Protein AF-A0A2S2PDR6-F1 (afdb_monomer_lite)

pLDDT: mean 73.12, std 23.68, range [28.39, 97.19]

Secondary structure (DSSP, 8-state):
-HHHHHHHHHHHHTTT---EEEEEEEEEETTEEEEEEEEEEE-TTT-PEEEEEEEEEEE-S---HHHHHHHHHHHHHHTT-TTTEEEEEES-GGGTHHHHHHHS-SS--------------S-----B---------------

Structure (mmCIF, N/CA/C/O backbone):
data_AF-A0A2S2PDR6-F1
#
_entry.id   AF-A0A2S2PDR6-F1
#
loop_
_atom_site.group_PDB
_atom_site.id
_atom_site.type_symbol
_atom_site.label_atom_id
_atom_site.label_alt_id
_atom_site.label_comp_id
_atom_site.label_asym_id
_atom_site.label_entity_id
_atom_site.label_seq_id
_atom_site.pdbx_PDB_ins_code
_atom_site.Cartn_x
_atom_site.Cartn_y
_atom_site.Cartn_z
_atom_site.occupancy
_atom_site.B_iso_or_equiv
_atom_site.auth_seq_id
_atom_site.auth_comp_id
_atom_site.auth_asym_id
_atom_site.auth_atom_id
_atom_site.pdbx_PDB_model_num
ATOM 1 N N . ASN A 1 1 ? 1.891 -19.531 2.885 1.00 77.94 1 ASN A N 1
ATOM 2 C CA . ASN A 1 1 ? 2.971 -18.642 2.400 1.00 77.94 1 ASN A CA 1
ATOM 3 C C . ASN A 1 1 ? 2.986 -17.403 3.293 1.00 77.94 1 ASN A C 1
ATOM 5 O O . ASN A 1 1 ? 1.913 -16.861 3.532 1.00 77.94 1 ASN A O 1
ATOM 9 N N . LEU A 1 2 ? 4.154 -17.010 3.813 1.00 87.88 2 LEU A N 1
ATOM 10 C CA . LEU A 1 2 ? 4.347 -15.839 4.682 1.00 87.88 2 LEU A CA 1
ATOM 11 C C . LEU A 1 2 ? 3.844 -14.534 4.042 1.00 87.88 2 LEU A C 1
ATOM 13 O O . LEU A 1 2 ? 3.235 -13.722 4.726 1.00 87.88 2 LEU A O 1
ATOM 17 N N . TYR A 1 3 ? 4.010 -14.381 2.727 1.00 85.44 3 TYR A N 1
ATOM 18 C CA . TYR A 1 3 ? 3.550 -13.208 1.979 1.00 85.44 3 TYR A CA 1
ATOM 19 C C . TYR A 1 3 ? 2.038 -12.966 2.121 1.00 85.44 3 TYR A C 1
ATOM 21 O O . TYR A 1 3 ? 1.608 -11.914 2.581 1.00 85.44 3 TYR A O 1
ATOM 29 N N . ASN A 1 4 ? 1.225 -13.990 1.839 1.00 91.62 4 ASN A N 1
ATOM 30 C CA . ASN A 1 4 ? -0.234 -13.896 1.969 1.00 91.62 4 ASN A CA 1
ATOM 31 C C . ASN A 1 4 ? -0.672 -13.637 3.416 1.00 91.62 4 ASN A C 1
ATOM 33 O O . ASN A 1 4 ? -1.706 -13.017 3.645 1.00 91.62 4 ASN A O 1
ATOM 37 N N . LYS A 1 5 ? 0.105 -14.114 4.399 1.00 94.06 5 LYS A N 1
ATOM 38 C CA . LYS A 1 5 ? -0.159 -13.832 5.811 1.00 94.06 5 LYS A CA 1
ATOM 39 C C . LYS A 1 5 ? 0.005 -12.336 6.100 1.00 94.06 5 LYS A C 1
ATOM 41 O O . LYS A 1 5 ? -0.904 -11.751 6.672 1.00 94.06 5 LYS A O 1
ATOM 46 N N . MET A 1 6 ? 1.099 -11.724 5.640 1.00 93.12 6 MET A N 1
ATOM 47 C CA . MET A 1 6 ? 1.342 -10.285 5.808 1.00 93.12 6 MET A CA 1
ATOM 48 C C . MET A 1 6 ? 0.273 -9.428 5.120 1.00 93.12 6 MET A C 1
ATOM 50 O O . MET A 1 6 ? -0.191 -8.453 5.704 1.00 93.12 6 MET A O 1
ATOM 54 N N . ILE A 1 7 ? -0.158 -9.812 3.912 1.00 94.00 7 ILE A N 1
ATOM 55 C CA . ILE A 1 7 ? -1.264 -9.129 3.221 1.00 94.00 7 ILE A CA 1
ATOM 56 C C . ILE A 1 7 ? -2.530 -9.166 4.076 1.00 94.00 7 ILE A C 1
ATOM 58 O O . ILE A 1 7 ? -3.125 -8.126 4.340 1.00 94.00 7 ILE A O 1
ATOM 62 N N . ASN A 1 8 ? -2.924 -10.349 4.553 1.00 95.88 8 ASN A N 1
ATOM 63 C CA . ASN A 1 8 ? -4.140 -10.495 5.351 1.00 95.88 8 ASN A CA 1
ATOM 64 C C . ASN A 1 8 ? -4.068 -9.738 6.686 1.00 95.88 8 ASN A C 1
ATOM 66 O O . ASN A 1 8 ? -5.085 -9.216 7.134 1.00 95.88 8 ASN A O 1
ATOM 70 N N . GLU A 1 9 ? -2.890 -9.654 7.309 1.00 95.62 9 GLU A N 1
ATOM 71 C CA . GLU A 1 9 ? -2.679 -8.856 8.524 1.00 95.62 9 GLU A CA 1
ATOM 72 C C . GLU A 1 9 ? -2.908 -7.362 8.263 1.00 95.62 9 GLU A C 1
ATOM 74 O O . GLU A 1 9 ? -3.621 -6.717 9.028 1.00 95.62 9 GLU A O 1
ATOM 79 N N . ILE A 1 10 ? -2.371 -6.825 7.161 1.00 95.31 10 ILE A N 1
ATOM 80 C CA . ILE A 1 10 ? -2.588 -5.424 6.770 1.00 95.31 10 ILE A CA 1
ATOM 81 C C . ILE A 1 10 ? -4.065 -5.179 6.439 1.00 95.31 10 ILE A C 1
ATOM 83 O O . ILE A 1 10 ? -4.644 -4.213 6.925 1.00 95.31 10 ILE A O 1
ATOM 87 N N . ILE A 1 11 ? -4.702 -6.069 5.671 1.00 96.38 11 ILE A N 1
ATOM 88 C CA . ILE A 1 11 ? -6.137 -5.964 5.357 1.00 96.38 11 ILE A CA 1
ATOM 89 C C . ILE A 1 11 ? -6.969 -5.932 6.645 1.00 96.38 11 ILE A C 1
ATOM 91 O O . ILE A 1 11 ? -7.843 -5.082 6.787 1.00 96.38 11 ILE A O 1
ATOM 95 N N . SER A 1 12 ? -6.684 -6.830 7.592 1.00 96.06 12 SER A N 1
ATOM 96 C CA . SER A 1 12 ? -7.416 -6.907 8.859 1.00 96.06 12 SER A CA 1
ATOM 97 C C . SER A 1 12 ? -7.228 -5.663 9.725 1.00 96.06 12 SER A C 1
ATOM 99 O O . SER A 1 12 ? -8.166 -5.247 10.398 1.00 96.06 12 SER A O 1
ATOM 101 N N . GLU A 1 13 ? -6.034 -5.077 9.740 1.00 94.75 13 GLU A N 1
ATOM 102 C CA . GLU A 1 13 ? -5.760 -3.848 10.489 1.00 94.75 13 GLU A CA 1
ATOM 103 C C . GLU A 1 13 ? -6.498 -2.644 9.892 1.00 94.75 13 GLU A C 1
ATOM 105 O O . GLU A 1 13 ? -6.995 -1.785 10.619 1.00 94.75 13 GLU A O 1
ATOM 110 N N . LEU A 1 14 ? -6.622 -2.609 8.565 1.00 96.12 14 LEU A N 1
ATOM 111 C CA . LEU A 1 14 ? -7.295 -1.539 7.836 1.00 96.12 14 LEU A CA 1
ATOM 112 C C . LEU A 1 14 ? -8.816 -1.724 7.743 1.00 96.12 14 LEU A C 1
ATOM 114 O O . LEU A 1 14 ? -9.501 -0.850 7.210 1.00 96.12 14 LEU A O 1
ATOM 118 N N . ASP A 1 15 ? -9.372 -2.823 8.255 1.00 94.38 15 ASP A N 1
ATOM 119 C CA . ASP A 1 15 ? -10.790 -3.169 8.094 1.00 94.38 15 ASP A CA 1
ATOM 120 C C . ASP A 1 15 ? -11.715 -2.080 8.665 1.00 94.38 15 ASP A C 1
ATOM 122 O O . ASP A 1 15 ? -12.619 -1.592 7.984 1.00 94.38 15 ASP A O 1
ATOM 126 N N . THR A 1 16 ? -11.383 -1.579 9.859 1.00 91.69 16 THR A N 1
ATOM 127 C CA . THR A 1 16 ? -12.126 -0.502 10.543 1.00 91.69 16 THR A CA 1
ATOM 128 C C . THR A 1 16 ? -11.702 0.910 10.126 1.00 91.69 16 THR A C 1
ATOM 130 O O . THR A 1 16 ? -12.336 1.892 10.513 1.00 91.69 16 THR A O 1
ATOM 133 N N . ILE A 1 17 ? -10.648 1.034 9.317 1.00 96.06 17 ILE A N 1
ATOM 134 C CA . ILE A 1 17 ? -10.136 2.323 8.852 1.00 96.06 17 ILE A CA 1
ATOM 135 C C . ILE A 1 17 ? -10.959 2.789 7.652 1.00 96.06 17 ILE A C 1
ATOM 137 O O . ILE A 1 17 ? -11.037 2.107 6.629 1.00 96.06 17 ILE A O 1
ATOM 141 N N . LYS A 1 18 ? -11.600 3.954 7.777 1.00 93.06 18 LYS A N 1
ATOM 142 C CA . LYS A 1 18 ? -12.487 4.489 6.733 1.00 93.06 18 LYS A CA 1
ATOM 143 C C . LYS A 1 18 ? -11.721 5.127 5.574 1.00 93.06 18 LYS A C 1
ATOM 145 O O . LYS A 1 18 ? -12.123 4.963 4.429 1.00 93.06 18 LYS A O 1
ATOM 150 N N . TYR A 1 19 ? -10.629 5.821 5.883 1.00 93.69 19 TYR A N 1
ATOM 151 C CA . TYR A 1 19 ? -9.871 6.616 4.922 1.00 93.69 19 TYR A CA 1
ATOM 152 C C . TYR A 1 19 ? -8.381 6.341 5.048 1.00 93.69 19 TYR A C 1
ATOM 154 O O . TYR A 1 19 ? -7.843 6.288 6.158 1.00 93.69 19 TYR A O 1
ATOM 162 N N . VAL A 1 20 ? -7.722 6.192 3.906 1.00 95.94 20 VAL A N 1
ATOM 163 C CA . VAL A 1 20 ? -6.275 6.003 3.808 1.00 95.94 20 VAL A CA 1
ATOM 164 C C . VAL A 1 20 ? -5.719 6.901 2.712 1.00 95.94 20 VAL A C 1
ATOM 166 O O . VAL A 1 20 ? -6.391 7.160 1.714 1.00 95.94 20 VAL A O 1
ATOM 169 N N . CYS A 1 21 ? -4.471 7.326 2.856 1.00 94.94 21 CYS A N 1
ATOM 170 C CA . CYS A 1 21 ? -3.705 7.882 1.748 1.00 94.94 21 CYS A CA 1
ATOM 171 C C . CYS A 1 21 ? -2.509 6.989 1.436 1.00 94.94 21 CYS A C 1
ATOM 173 O O . CYS A 1 21 ? -2.038 6.223 2.279 1.00 94.94 21 CYS A O 1
ATOM 175 N N . ILE A 1 22 ? -2.038 7.055 0.201 1.00 94.50 22 ILE A N 1
ATOM 176 C CA . ILE A 1 22 ? -0.908 6.267 -0.277 1.00 94.50 22 ILE A CA 1
ATOM 177 C C . ILE A 1 22 ? 0.148 7.223 -0.797 1.00 94.50 22 ILE A C 1
ATOM 179 O O . ILE A 1 22 ? -0.173 8.219 -1.429 1.00 94.50 22 ILE A O 1
ATOM 183 N N . THR A 1 23 ? 1.409 6.916 -0.546 1.00 92.69 23 THR A N 1
ATOM 184 C CA . THR A 1 23 ? 2.537 7.504 -1.261 1.00 92.69 23 THR A CA 1
ATOM 185 C C . THR A 1 23 ? 3.092 6.457 -2.219 1.00 92.69 23 THR A C 1
ATOM 187 O O . THR A 1 23 ? 3.265 5.294 -1.839 1.00 92.69 23 THR A O 1
ATOM 190 N N . ALA A 1 24 ? 3.331 6.848 -3.467 1.00 90.62 24 ALA A N 1
ATOM 191 C CA . ALA A 1 24 ? 4.017 6.047 -4.466 1.00 90.62 24 ALA A CA 1
ATOM 192 C C . ALA A 1 24 ? 5.283 6.786 -4.912 1.00 90.62 24 ALA A C 1
ATOM 194 O O . ALA A 1 24 ? 5.201 7.867 -5.487 1.00 90.62 24 ALA A O 1
ATOM 195 N N . ASP A 1 25 ? 6.438 6.198 -4.629 1.00 89.00 25 ASP A N 1
ATOM 196 C CA . ASP A 1 25 ? 7.753 6.785 -4.892 1.00 89.00 25 ASP A CA 1
ATOM 197 C C . ASP A 1 25 ? 8.455 5.998 -6.000 1.00 89.00 25 ASP A C 1
ATOM 199 O O . ASP A 1 25 ? 8.520 4.762 -5.937 1.00 89.00 25 ASP A O 1
ATOM 203 N N . CYS A 1 26 ? 8.942 6.690 -7.028 1.00 87.56 26 CYS A N 1
ATOM 204 C CA . CYS A 1 26 ? 9.587 6.084 -8.189 1.00 87.56 26 CYS A CA 1
ATOM 205 C C . CYS A 1 26 ? 11.060 6.477 -8.280 1.00 87.56 26 CYS A C 1
ATOM 207 O O . CYS A 1 26 ? 11.403 7.580 -8.690 1.00 87.56 26 CYS A O 1
ATOM 209 N N . TRP A 1 27 ? 11.960 5.517 -8.072 1.00 87.56 27 TRP A N 1
ATOM 210 C CA . TRP A 1 27 ? 13.399 5.761 -8.185 1.00 87.56 27 TRP A CA 1
ATOM 211 C C . TRP A 1 27 ? 14.070 4.840 -9.198 1.00 87.56 27 TRP A C 1
ATOM 213 O O . TRP A 1 27 ? 13.577 3.764 -9.550 1.00 87.56 27 TRP A O 1
ATOM 223 N N . SER A 1 28 ? 15.244 5.262 -9.668 1.00 86.69 28 SER A N 1
ATOM 224 C CA . SER A 1 28 ? 16.089 4.483 -10.574 1.00 86.69 28 SER A CA 1
ATOM 225 C C . SER A 1 28 ? 17.489 4.294 -10.000 1.00 86.69 28 SER A C 1
ATOM 227 O O . SER A 1 28 ? 18.097 5.230 -9.494 1.00 86.69 28 SER A O 1
ATOM 229 N N . ILE A 1 29 ? 18.025 3.079 -10.108 1.00 90.56 29 ILE A N 1
ATOM 230 C CA . ILE A 1 29 ? 19.389 2.723 -9.710 1.00 90.56 29 ILE A CA 1
ATOM 231 C C . ILE A 1 29 ? 19.962 1.681 -10.680 1.00 90.56 29 ILE A C 1
ATOM 233 O O . ILE A 1 29 ? 19.292 0.708 -11.025 1.00 90.56 29 ILE A O 1
ATOM 237 N N . PHE A 1 30 ? 21.199 1.889 -11.150 1.00 87.00 30 PHE A N 1
ATOM 238 C CA . PHE A 1 30 ? 21.920 0.993 -12.075 1.00 87.00 30 PHE A CA 1
ATOM 239 C C . PHE A 1 30 ? 21.050 0.443 -13.231 1.00 87.00 30 PHE A C 1
ATOM 241 O O . PHE A 1 30 ? 20.947 -0.770 -13.430 1.00 87.00 30 PHE A O 1
ATOM 248 N N . HIS A 1 31 ? 20.400 1.341 -13.985 1.00 86.69 31 HIS A N 1
ATOM 249 C CA . HIS A 1 31 ? 19.524 1.025 -15.134 1.00 86.69 31 HIS A CA 1
ATOM 250 C C . HIS A 1 31 ? 18.271 0.200 -14.803 1.00 86.69 31 HIS A C 1
ATOM 252 O O . HIS A 1 31 ? 17.690 -0.458 -15.670 1.00 86.69 31 HIS A O 1
ATOM 258 N N . ARG A 1 32 ? 17.852 0.200 -13.540 1.00 88.38 32 ARG A N 1
ATOM 259 C CA . ARG A 1 32 ? 16.608 -0.415 -13.088 1.00 88.38 32 ARG A CA 1
ATOM 260 C C . ARG A 1 32 ? 15.794 0.629 -12.367 1.00 88.38 32 ARG A C 1
ATOM 262 O O . ARG A 1 32 ? 16.355 1.389 -11.586 1.00 88.38 32 ARG A O 1
ATOM 269 N N . SER A 1 33 ? 14.490 0.590 -12.565 1.00 88.75 33 SER A N 1
ATOM 270 C CA . SER A 1 33 ? 13.590 1.443 -11.805 1.00 88.75 33 SER A CA 1
ATOM 271 C C . SER A 1 33 ? 12.651 0.613 -10.968 1.00 88.75 33 SER A C 1
ATOM 273 O O . SER A 1 33 ? 12.384 -0.563 -11.250 1.00 88.75 33 SER A O 1
ATOM 275 N N . TYR A 1 34 ? 12.188 1.244 -9.910 1.00 89.25 34 TYR A N 1
ATOM 276 C CA . TYR A 1 34 ? 11.366 0.647 -8.888 1.00 89.25 34 TYR A CA 1
ATOM 277 C C . TYR A 1 34 ? 10.272 1.628 -8.520 1.00 89.25 34 TYR A C 1
ATOM 279 O O . TYR A 1 34 ? 10.438 2.837 -8.665 1.00 89.25 34 TYR A O 1
ATOM 287 N N . ILE A 1 35 ? 9.171 1.069 -8.048 1.00 90.31 35 ILE A N 1
ATOM 288 C CA . ILE A 1 35 ? 8.084 1.817 -7.447 1.00 90.31 35 ILE A CA 1
ATOM 289 C C . ILE A 1 35 ? 7.811 1.232 -6.067 1.00 90.31 35 ILE A C 1
ATOM 291 O O . ILE A 1 35 ? 7.637 0.015 -5.908 1.00 90.31 35 ILE A O 1
ATOM 295 N N . GLY A 1 36 ? 7.842 2.098 -5.066 1.00 93.81 36 GLY A N 1
ATOM 296 C CA . GLY A 1 36 ? 7.553 1.786 -3.675 1.00 93.81 36 GLY A CA 1
ATOM 297 C C . GLY A 1 36 ? 6.216 2.383 -3.277 1.00 93.81 36 GLY A C 1
ATOM 298 O O . GLY A 1 36 ? 5.910 3.503 -3.661 1.00 93.81 36 GLY A O 1
ATOM 299 N N . PHE A 1 37 ? 5.435 1.641 -2.500 1.00 94.88 37 PHE A N 1
ATOM 300 C CA . PHE A 1 37 ? 4.133 2.073 -2.006 1.00 94.88 37 PHE A CA 1
ATOM 301 C C . PHE A 1 37 ? 4.112 2.053 -0.487 1.00 94.88 37 PHE A C 1
ATOM 303 O O . PHE A 1 37 ? 4.401 1.014 0.116 1.00 94.88 37 PHE A O 1
ATOM 310 N N . THR A 1 38 ? 3.696 3.159 0.121 1.00 96.50 38 THR A N 1
ATOM 311 C CA . THR A 1 38 ? 3.440 3.244 1.563 1.00 96.50 38 THR A CA 1
ATOM 312 C C . THR A 1 38 ? 2.019 3.730 1.789 1.00 96.50 38 THR A C 1
ATOM 314 O O . THR A 1 38 ? 1.597 4.717 1.200 1.00 96.50 38 THR A O 1
ATOM 317 N N . ILE A 1 39 ? 1.268 3.036 2.636 1.00 96.94 39 ILE A N 1
ATOM 318 C CA . ILE A 1 39 ? -0.053 3.475 3.080 1.00 96.94 39 ILE A CA 1
ATOM 319 C C . ILE A 1 39 ? 0.074 4.241 4.389 1.00 96.94 39 ILE A C 1
ATOM 321 O O . ILE A 1 39 ? 0.872 3.866 5.252 1.00 96.94 39 ILE A O 1
ATOM 325 N N . HIS A 1 40 ? -0.742 5.273 4.553 1.00 96.56 40 HIS A N 1
ATOM 326 C CA . HIS A 1 40 ? -0.855 6.056 5.770 1.00 96.56 40 HIS A CA 1
ATOM 327 C C . HIS A 1 40 ? -2.326 6.210 6.164 1.00 96.56 40 HIS A C 1
ATOM 329 O O . HIS A 1 40 ? -3.214 6.325 5.318 1.00 96.56 40 HIS A O 1
ATOM 335 N N . TRP A 1 41 ? -2.580 6.220 7.467 1.00 97.12 41 TRP A N 1
ATOM 336 C CA . TRP A 1 41 ? -3.899 6.475 8.039 1.00 97.12 41 TRP A CA 1
ATOM 337 C C . TRP A 1 41 ? -3.754 7.068 9.438 1.00 97.12 41 TRP A C 1
ATOM 339 O O . TRP A 1 41 ? -2.671 7.034 10.026 1.00 97.12 41 TRP A O 1
ATOM 349 N N . ILE A 1 42 ? -4.843 7.610 9.977 1.00 96.56 42 ILE A N 1
ATOM 350 C CA . ILE A 1 42 ? -4.904 8.056 11.370 1.00 96.56 42 ILE A CA 1
ATOM 351 C C . ILE A 1 42 ? -5.559 6.956 12.200 1.00 96.56 42 ILE A C 1
ATOM 353 O O . ILE A 1 42 ? -6.641 6.477 11.856 1.00 96.56 42 ILE A O 1
ATOM 357 N N . ASN A 1 43 ? -4.911 6.546 13.288 1.00 94.81 43 ASN A N 1
ATOM 358 C CA . ASN A 1 43 ? -5.503 5.623 14.247 1.00 94.81 43 ASN A CA 1
ATOM 359 C C . ASN A 1 43 ? -6.702 6.308 14.936 1.00 94.81 43 ASN A C 1
ATOM 361 O O . ASN A 1 43 ? -6.518 7.356 15.556 1.00 94.81 43 ASN A O 1
ATOM 365 N N . PRO A 1 44 ? -7.925 5.756 14.866 1.00 92.69 44 PRO A N 1
ATOM 366 C CA . PRO A 1 44 ? -9.109 6.443 15.378 1.00 92.69 44 PRO A CA 1
ATOM 367 C C . PRO A 1 44 ? -9.168 6.521 16.910 1.00 92.69 44 PRO A C 1
ATOM 369 O O . PRO A 1 44 ? -9.923 7.330 17.443 1.00 92.69 44 PRO A O 1
ATOM 372 N N . GLN A 1 45 ? -8.394 5.702 17.628 1.00 94.19 45 GLN A N 1
ATOM 373 C CA . GLN A 1 45 ? -8.328 5.718 19.089 1.00 94.19 45 GLN A CA 1
ATOM 374 C C . GLN A 1 45 ? -7.223 6.640 19.610 1.00 94.19 45 GLN A C 1
ATOM 376 O O . GLN A 1 45 ? -7.448 7.367 20.575 1.00 94.19 45 GLN A O 1
ATOM 381 N N . THR A 1 46 ? -6.034 6.604 19.003 1.00 96.19 46 THR A N 1
ATOM 382 C CA . THR A 1 46 ? -4.866 7.369 19.481 1.00 96.19 46 THR A CA 1
ATOM 383 C C . THR A 1 46 ? -4.671 8.697 18.759 1.00 96.19 46 THR A C 1
ATOM 385 O O . THR A 1 46 ? -3.956 9.557 19.262 1.00 96.19 46 THR A O 1
ATOM 388 N N . LEU A 1 47 ? -5.308 8.878 17.597 1.00 94.88 47 LEU A N 1
ATOM 389 C CA . LEU A 1 47 ? -5.133 10.011 16.679 1.00 94.88 47 LEU A CA 1
ATOM 390 C C . LEU A 1 47 ? -3.714 10.146 16.106 1.00 94.88 47 LEU A C 1
ATOM 392 O O . LEU A 1 47 ? -3.373 11.158 15.496 1.00 94.88 47 LEU A O 1
ATOM 396 N N . GLU A 1 48 ? -2.886 9.114 16.252 1.00 96.94 48 GLU A N 1
ATOM 397 C CA . GLU A 1 48 ? -1.541 9.089 15.692 1.00 96.94 48 GLU A CA 1
ATOM 398 C C . GLU A 1 48 ? -1.561 8.669 14.221 1.00 96.94 48 GLU A C 1
ATOM 400 O O . GLU A 1 48 ? -2.369 7.841 13.788 1.00 96.94 48 GLU A O 1
ATOM 405 N N . ARG A 1 49 ? -0.619 9.212 13.443 1.00 96.56 49 ARG A N 1
ATOM 406 C CA . ARG A 1 49 ? -0.389 8.783 12.064 1.00 96.56 49 ARG A CA 1
ATOM 407 C C . ARG A 1 49 ? 0.322 7.433 12.052 1.00 96.56 49 ARG A C 1
ATOM 409 O O . ARG A 1 49 ? 1.471 7.327 12.477 1.00 96.56 49 ARG A O 1
ATOM 416 N N . CYS A 1 50 ? -0.322 6.438 11.467 1.00 97.19 50 CYS A N 1
ATOM 417 C CA . CYS A 1 50 ? 0.245 5.125 11.199 1.00 97.19 50 CYS A CA 1
ATOM 418 C C . CYS A 1 50 ? 0.731 5.030 9.749 1.00 97.19 50 CYS A C 1
ATOM 420 O O . CYS A 1 50 ? 0.271 5.765 8.871 1.00 97.19 50 CYS A O 1
ATOM 422 N N . SER A 1 51 ? 1.708 4.161 9.480 1.00 97.12 51 SER A N 1
ATOM 423 C CA . SER A 1 51 ? 2.227 3.948 8.124 1.00 97.12 51 SER A CA 1
ATOM 424 C C . SER A 1 51 ? 2.754 2.532 7.931 1.00 97.12 51 SER A C 1
ATOM 426 O O . SER A 1 51 ? 3.390 1.989 8.836 1.00 97.12 51 SER A O 1
ATOM 428 N N . LYS A 1 52 ? 2.529 1.942 6.752 1.00 96.56 52 LYS A N 1
ATOM 429 C CA . LYS A 1 52 ? 3.078 0.628 6.377 1.00 96.56 52 LYS A CA 1
ATOM 430 C C . LYS A 1 52 ? 3.492 0.582 4.913 1.00 96.56 52 LYS A C 1
ATOM 432 O O . LYS A 1 52 ? 2.797 1.102 4.048 1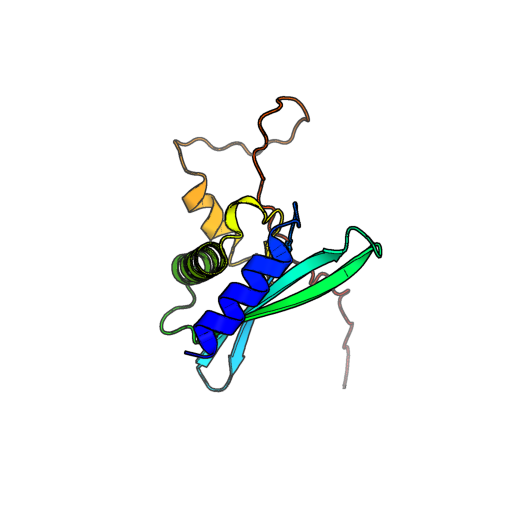.00 96.56 52 LYS A O 1
ATOM 437 N N . GLY A 1 53 ? 4.608 -0.085 4.634 1.00 96.12 53 GLY A N 1
ATOM 438 C CA . GLY A 1 53 ? 4.990 -0.416 3.263 1.00 96.12 53 GLY A CA 1
ATOM 439 C C . GLY A 1 53 ? 4.061 -1.493 2.704 1.00 96.12 53 GLY A C 1
ATOM 440 O O . GLY A 1 53 ? 3.879 -2.532 3.337 1.00 96.12 53 GLY A O 1
ATOM 441 N N . LEU A 1 54 ? 3.483 -1.248 1.530 1.00 95.25 54 LEU A N 1
ATOM 442 C CA . LEU A 1 54 ? 2.619 -2.202 0.831 1.00 95.25 54 LEU A CA 1
ATOM 443 C C . LEU A 1 54 ? 3.414 -3.048 -0.161 1.00 95.25 54 LEU A C 1
ATOM 445 O O . LEU A 1 54 ? 3.284 -4.269 -0.199 1.00 95.25 54 LEU A O 1
ATOM 449 N N . ALA A 1 55 ? 4.244 -2.401 -0.977 1.00 93.38 55 ALA A N 1
ATOM 450 C CA . ALA A 1 55 ? 4.990 -3.079 -2.024 1.00 93.38 55 ALA A CA 1
ATOM 451 C C . ALA A 1 55 ? 6.233 -2.290 -2.438 1.00 93.38 55 ALA A C 1
ATOM 453 O O . ALA A 1 55 ? 6.258 -1.066 -2.382 1.00 93.38 55 ALA A O 1
ATOM 454 N N . CYS A 1 56 ? 7.243 -3.012 -2.916 1.00 93.31 56 CYS A N 1
ATOM 455 C CA . CYS A 1 56 ? 8.373 -2.464 -3.657 1.00 93.31 56 CYS A CA 1
ATOM 456 C C . CYS A 1 56 ? 8.556 -3.341 -4.896 1.00 93.31 56 CYS A C 1
ATOM 458 O O . CYS A 1 56 ? 8.927 -4.513 -4.789 1.00 93.31 56 CYS A O 1
ATOM 460 N N . LYS A 1 57 ? 8.191 -2.813 -6.065 1.00 89.31 57 LYS A N 1
ATOM 461 C CA . LYS A 1 57 ? 8.111 -3.575 -7.318 1.00 89.31 57 LYS A CA 1
ATOM 462 C C . LYS A 1 57 ? 9.112 -3.014 -8.318 1.00 89.31 57 LYS A C 1
ATOM 464 O O . LYS A 1 57 ? 9.251 -1.805 -8.473 1.00 89.31 57 LYS A O 1
ATOM 469 N N . ARG A 1 58 ? 9.816 -3.904 -9.020 1.00 89.56 58 ARG A N 1
ATOM 470 C CA . ARG A 1 58 ? 10.667 -3.514 -10.148 1.00 89.56 58 ARG A CA 1
ATOM 471 C C . ARG A 1 58 ? 9.781 -3.147 -11.333 1.00 89.56 58 ARG A C 1
ATOM 473 O O . ARG A 1 58 ? 8.978 -3.968 -11.768 1.00 89.56 58 ARG A O 1
ATOM 480 N N . MET A 1 59 ? 9.999 -1.970 -11.899 1.00 85.62 59 MET A N 1
ATOM 481 C CA . MET A 1 59 ? 9.394 -1.564 -13.161 1.00 85.62 59 MET A CA 1
ATOM 482 C C . MET A 1 59 ? 10.271 -2.052 -14.315 1.00 85.62 59 MET A C 1
ATOM 484 O O . MET A 1 59 ? 11.450 -1.704 -14.410 1.00 85.62 59 MET A O 1
ATOM 488 N N . VAL A 1 60 ? 9.716 -2.906 -15.174 1.00 79.69 60 VAL A N 1
ATOM 489 C CA . VAL A 1 60 ? 10.408 -3.441 -16.354 1.00 79.69 60 VAL A CA 1
ATOM 490 C C . VAL A 1 60 ? 9.789 -2.830 -17.605 1.00 79.69 60 VAL A C 1
ATOM 492 O O . VAL A 1 60 ? 8.575 -2.842 -17.760 1.00 79.69 60 VAL A O 1
ATOM 495 N N . GLY A 1 61 ? 10.628 -2.328 -18.512 1.00 75.62 61 GLY A N 1
ATOM 496 C CA . GLY A 1 61 ? 10.176 -1.627 -19.713 1.00 75.62 61 GLY A CA 1
ATOM 497 C C . GLY A 1 61 ? 10.128 -0.114 -19.512 1.00 75.62 61 GLY A C 1
ATOM 498 O O . GLY A 1 61 ? 10.779 0.421 -18.618 1.00 75.62 61 GLY A O 1
ATOM 499 N N . ARG A 1 62 ? 9.403 0.588 -20.389 1.00 69.75 62 ARG A N 1
ATOM 500 C CA . ARG A 1 62 ? 9.280 2.051 -20.319 1.00 69.75 62 ARG A CA 1
ATOM 501 C C . ARG A 1 62 ? 8.497 2.458 -19.065 1.00 69.75 62 ARG A C 1
ATOM 503 O O . ARG A 1 62 ? 7.522 1.801 -18.710 1.00 69.75 62 ARG A O 1
ATOM 510 N N . HIS A 1 63 ? 8.883 3.567 -18.439 1.00 65.06 63 HIS A N 1
ATOM 511 C CA . HIS A 1 63 ? 8.132 4.202 -17.345 1.00 65.06 63 HIS A CA 1
ATOM 512 C C . HIS A 1 63 ? 6.935 4.969 -17.908 1.00 65.06 63 HIS A C 1
ATOM 514 O O . HIS A 1 63 ? 6.869 6.192 -17.831 1.00 65.06 63 HIS A O 1
ATOM 520 N N . THR A 1 64 ? 6.037 4.251 -18.581 1.00 69.25 64 THR A N 1
ATOM 521 C CA . THR A 1 64 ? 4.802 4.832 -19.098 1.00 69.25 64 THR A CA 1
ATOM 522 C C . THR A 1 64 ? 3.798 5.016 -17.975 1.00 69.25 64 THR A C 1
ATOM 524 O O . THR A 1 64 ? 3.814 4.316 -16.962 1.00 69.25 64 THR A O 1
ATOM 527 N N . TYR A 1 65 ? 2.888 5.947 -18.211 1.00 69.50 65 TYR A N 1
ATOM 528 C CA . TYR A 1 65 ? 1.732 6.228 -17.372 1.00 69.50 65 TYR A CA 1
ATOM 529 C C . TYR A 1 65 ? 0.905 4.983 -17.095 1.00 69.50 65 TYR A C 1
ATOM 531 O O . TYR A 1 65 ? 0.627 4.684 -15.937 1.00 69.50 65 TYR A O 1
ATOM 539 N N . ASP A 1 66 ? 0.637 4.204 -18.139 1.00 74.12 66 ASP A N 1
ATOM 540 C CA . ASP A 1 66 ? -0.114 2.956 -18.038 1.00 74.12 66 ASP A CA 1
ATOM 541 C C . ASP A 1 66 ? 0.554 1.968 -17.074 1.00 74.12 66 ASP A C 1
ATOM 543 O O . ASP A 1 66 ? -0.124 1.346 -16.264 1.00 74.12 66 ASP A O 1
ATOM 547 N N . ASN A 1 67 ? 1.891 1.882 -17.075 1.00 79.56 67 ASN A N 1
ATOM 548 C CA . ASN A 1 67 ? 2.616 0.959 -16.200 1.00 79.56 67 ASN A CA 1
ATOM 549 C C . ASN A 1 67 ? 2.554 1.382 -14.723 1.00 79.56 67 ASN A C 1
ATOM 551 O O . ASN A 1 67 ? 2.529 0.527 -13.833 1.00 79.56 67 ASN A O 1
ATOM 555 N N . ILE A 1 68 ? 2.549 2.688 -14.443 1.00 81.50 68 ILE A N 1
ATOM 556 C CA . ILE A 1 68 ? 2.413 3.211 -13.076 1.00 81.50 68 ILE A CA 1
ATOM 557 C C . ILE A 1 68 ? 0.967 3.043 -12.601 1.00 81.50 68 ILE A C 1
ATOM 559 O O . ILE A 1 68 ? 0.751 2.524 -11.507 1.00 81.50 68 ILE A O 1
ATOM 563 N N . ALA A 1 69 ? -0.013 3.413 -13.429 1.00 83.31 69 ALA A N 1
ATOM 564 C CA . ALA A 1 69 ? -1.435 3.267 -13.124 1.00 83.31 69 ALA A CA 1
ATOM 565 C C . ALA A 1 69 ? -1.812 1.798 -12.881 1.00 83.31 69 ALA A C 1
ATOM 567 O O . ALA A 1 69 ? -2.431 1.482 -11.869 1.00 83.31 69 ALA A O 1
ATOM 568 N N . GLU A 1 70 ? -1.347 0.882 -13.732 1.00 86.00 70 GLU A N 1
ATOM 569 C CA . GLU A 1 70 ? -1.537 -0.559 -13.544 1.00 86.00 70 GLU A CA 1
ATOM 570 C C . GLU A 1 70 ? -0.864 -1.054 -12.250 1.00 86.00 70 GLU A C 1
ATOM 572 O O . GLU A 1 70 ? -1.404 -1.907 -11.546 1.00 86.00 70 GLU A O 1
ATOM 577 N N . SER A 1 71 ? 0.312 -0.521 -11.900 1.00 89.06 71 SER A N 1
ATOM 578 C CA . SER A 1 71 ? 0.993 -0.875 -10.646 1.00 89.06 71 SER A CA 1
ATOM 579 C C . SER A 1 71 ? 0.212 -0.409 -9.418 1.00 89.06 71 SER A C 1
ATOM 581 O O . SER A 1 71 ? 0.113 -1.166 -8.449 1.00 89.06 71 SER A O 1
ATOM 583 N N . ILE A 1 72 ? -0.354 0.799 -9.468 1.00 89.25 72 ILE A N 1
ATOM 584 C CA . ILE A 1 72 ? -1.232 1.347 -8.430 1.00 89.25 72 ILE A CA 1
ATOM 585 C C . ILE A 1 72 ? -2.482 0.484 -8.296 1.00 89.25 72 ILE A C 1
ATOM 587 O O . ILE A 1 72 ? -2.731 -0.026 -7.208 1.00 89.25 72 ILE A O 1
ATOM 591 N N . ASP A 1 73 ? -3.213 0.250 -9.386 1.00 90.19 73 ASP A N 1
ATOM 592 C CA . ASP A 1 73 ? -4.449 -0.539 -9.373 1.00 90.19 73 ASP A CA 1
ATOM 593 C C . ASP A 1 73 ? -4.216 -1.947 -8.806 1.00 90.19 73 ASP A C 1
ATOM 595 O O . ASP A 1 73 ? -4.921 -2.394 -7.899 1.00 90.19 73 ASP A O 1
ATOM 599 N N . LYS A 1 74 ? -3.134 -2.615 -9.228 1.00 92.75 74 LYS A N 1
ATOM 600 C CA . LYS A 1 74 ? -2.736 -3.915 -8.668 1.00 92.75 74 LYS A CA 1
ATOM 601 C C . LYS A 1 74 ? -2.529 -3.858 -7.158 1.00 92.75 74 LYS A C 1
ATOM 603 O O . LYS A 1 74 ? -2.963 -4.774 -6.470 1.00 92.75 74 LYS A O 1
ATOM 608 N N . VAL A 1 75 ? -1.857 -2.829 -6.639 1.00 94.56 75 VAL A N 1
ATOM 609 C CA . VAL A 1 75 ? -1.628 -2.678 -5.192 1.00 94.56 75 VAL A CA 1
ATOM 610 C C . VAL A 1 75 ? -2.933 -2.367 -4.461 1.00 94.56 75 VAL A C 1
ATOM 612 O O . VAL A 1 75 ? -3.219 -2.997 -3.445 1.00 94.56 75 VAL A O 1
ATOM 615 N N . LEU A 1 76 ? -3.766 -1.466 -4.981 1.00 94.12 76 LEU A N 1
ATOM 616 C CA . LEU A 1 76 ? -5.060 -1.149 -4.371 1.00 94.12 76 LEU A CA 1
ATOM 617 C C . LEU A 1 76 ? -5.961 -2.385 -4.267 1.00 94.12 76 LEU A C 1
ATOM 619 O O . LEU A 1 76 ? -6.575 -2.615 -3.221 1.00 94.12 76 LEU A O 1
ATOM 623 N N . ASN A 1 77 ? -6.001 -3.198 -5.324 1.00 94.50 77 ASN A N 1
ATOM 624 C CA . ASN A 1 77 ? -6.789 -4.426 -5.389 1.00 94.50 77 ASN A CA 1
ATOM 625 C C . ASN A 1 77 ? -6.217 -5.534 -4.494 1.00 94.50 77 ASN A C 1
ATOM 627 O O . ASN A 1 77 ? -6.967 -6.183 -3.764 1.00 94.50 77 ASN A O 1
ATOM 631 N N . GLU A 1 78 ? -4.894 -5.721 -4.491 1.00 95.25 78 GLU A N 1
ATOM 632 C CA . GLU A 1 78 ? -4.193 -6.717 -3.666 1.00 95.25 78 GLU A CA 1
ATOM 633 C C . GLU A 1 78 ? -4.462 -6.515 -2.167 1.00 95.25 78 GLU A C 1
ATOM 635 O O . GLU A 1 78 ? -4.687 -7.486 -1.441 1.00 95.25 78 GLU A O 1
ATOM 640 N N . PHE A 1 79 ? -4.525 -5.257 -1.723 1.00 96.00 79 PHE A N 1
ATOM 641 C CA . PHE A 1 79 ? -4.798 -4.889 -0.332 1.00 96.00 79 PHE A CA 1
ATOM 642 C C . PHE A 1 79 ? -6.261 -4.504 -0.059 1.00 96.00 79 PHE A C 1
ATOM 644 O O . PHE A 1 79 ? -6.590 -4.174 1.075 1.00 96.00 79 PHE A O 1
ATOM 651 N N . LYS A 1 80 ? -7.158 -4.573 -1.054 1.00 95.25 80 LYS A N 1
ATOM 652 C CA . LYS A 1 80 ? -8.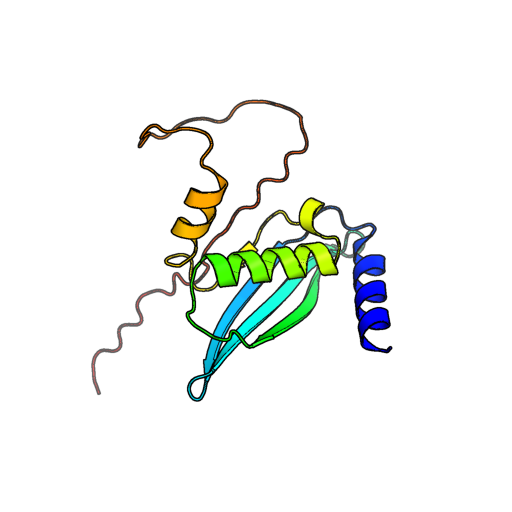594 -4.235 -0.932 1.00 95.25 80 LYS A CA 1
ATOM 653 C C . LYS A 1 80 ? -8.863 -2.833 -0.364 1.00 95.25 80 LYS A C 1
ATOM 655 O O . LYS A 1 80 ? -9.776 -2.638 0.437 1.00 95.25 80 LYS A O 1
ATOM 660 N N . ILE A 1 81 ? -8.069 -1.853 -0.785 1.00 94.94 81 ILE A N 1
ATOM 661 C CA . ILE A 1 81 ? -8.107 -0.476 -0.263 1.00 94.94 81 ILE A CA 1
ATOM 662 C C . ILE A 1 81 ? -8.632 0.550 -1.268 1.00 94.94 81 ILE A C 1
ATOM 664 O O . ILE A 1 81 ? -8.800 1.700 -0.888 1.00 94.94 81 ILE A O 1
ATOM 668 N N . GLN A 1 82 ? -8.969 0.151 -2.499 1.00 91.88 82 GLN A N 1
ATOM 669 C CA . GLN A 1 82 ? -9.471 1.058 -3.544 1.00 91.88 82 GLN A CA 1
ATOM 670 C C . GLN A 1 82 ? -10.634 1.949 -3.061 1.00 91.88 82 GLN A C 1
ATOM 672 O O . GLN A 1 82 ? -10.576 3.159 -3.230 1.00 91.88 82 GLN A O 1
ATOM 677 N N . ASN A 1 83 ? -11.616 1.388 -2.349 1.00 89.19 83 ASN A N 1
ATOM 678 C CA . ASN A 1 83 ? -12.753 2.150 -1.806 1.00 89.19 83 ASN A CA 1
ATOM 679 C C . ASN A 1 83 ? -12.442 2.967 -0.533 1.00 89.19 83 ASN A C 1
ATOM 681 O O . ASN A 1 83 ? -13.318 3.649 -0.010 1.00 89.19 83 ASN A O 1
ATOM 685 N N . LYS A 1 84 ? -11.229 2.854 0.018 1.00 92.44 84 LYS A N 1
ATOM 686 C CA . LYS A 1 84 ? -10.772 3.574 1.222 1.00 92.44 84 LYS A CA 1
ATOM 687 C C . LYS A 1 84 ? -9.756 4.667 0.877 1.00 92.44 84 LYS A C 1
ATOM 689 O O . LYS A 1 84 ? -9.519 5.555 1.694 1.00 92.44 84 LYS A O 1
ATOM 694 N N . THR A 1 85 ? -9.105 4.570 -0.282 1.00 93.00 85 THR A N 1
ATOM 695 C CA . THR A 1 85 ? -8.024 5.466 -0.698 1.00 93.00 85 THR A CA 1
ATOM 696 C C . THR A 1 85 ? -8.575 6.814 -1.137 1.00 93.00 85 THR A C 1
ATOM 698 O O . THR A 1 85 ? -9.223 6.896 -2.168 1.00 93.00 85 THR A O 1
ATOM 701 N N . THR A 1 86 ? -8.273 7.870 -0.383 1.00 90.00 86 THR A N 1
ATOM 702 C CA . THR A 1 86 ? -8.705 9.247 -0.686 1.00 90.00 86 THR A CA 1
ATOM 703 C C . THR A 1 86 ? -7.654 10.051 -1.449 1.00 90.00 86 THR A C 1
ATOM 705 O O . THR A 1 86 ? -7.964 11.054 -2.075 1.00 90.00 86 THR A O 1
ATOM 708 N N . LEU A 1 87 ? -6.384 9.658 -1.354 1.00 87.50 87 LEU A N 1
ATOM 709 C CA . LEU A 1 87 ? -5.267 10.413 -1.918 1.00 87.50 87 LEU A CA 1
ATOM 710 C C . LEU A 1 87 ? -4.119 9.469 -2.261 1.00 87.50 87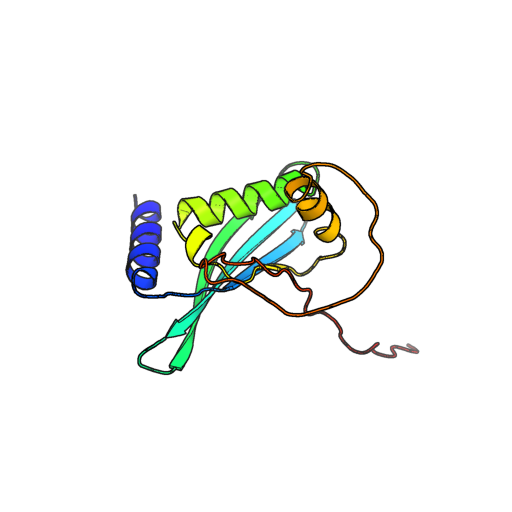 LEU A C 1
ATOM 712 O O . LEU A 1 87 ? -3.762 8.608 -1.450 1.00 87.50 87 LEU A O 1
ATOM 716 N N . ILE A 1 88 ? -3.518 9.663 -3.433 1.00 88.75 88 ILE A N 1
ATOM 717 C CA . ILE A 1 88 ? -2.262 9.019 -3.825 1.00 88.75 88 ILE A CA 1
ATOM 718 C C . ILE A 1 88 ? -1.241 10.114 -4.123 1.00 88.75 88 ILE A C 1
ATOM 720 O O . ILE A 1 88 ? -1.332 10.802 -5.128 1.00 88.75 88 ILE A O 1
ATOM 724 N N . VAL A 1 89 ? -0.256 10.278 -3.253 1.00 86.00 89 VAL A N 1
ATOM 725 C CA . VAL A 1 89 ? 0.849 11.223 -3.431 1.00 86.00 89 VAL A CA 1
ATOM 726 C C . VAL A 1 89 ? 1.945 10.546 -4.240 1.00 86.00 89 VAL A C 1
ATOM 728 O O . VAL A 1 89 ? 2.324 9.414 -3.939 1.00 86.00 89 VAL A O 1
ATOM 731 N N . THR A 1 90 ? 2.479 11.232 -5.246 1.00 80.50 90 THR A N 1
ATOM 732 C CA . THR A 1 90 ? 3.601 10.720 -6.048 1.00 80.50 90 THR A CA 1
ATOM 733 C C . THR A 1 90 ? 4.708 11.760 -6.132 1.00 80.50 90 THR A C 1
ATOM 735 O O . THR A 1 90 ? 4.428 12.953 -6.052 1.00 80.50 90 THR A O 1
ATOM 738 N N . ASP A 1 91 ? 5.958 11.337 -6.298 1.00 69.12 91 ASP A N 1
ATOM 739 C CA . ASP A 1 91 ? 7.110 12.234 -6.445 1.00 69.12 91 ASP A CA 1
ATOM 740 C C . ASP A 1 91 ? 7.305 12.750 -7.891 1.00 69.12 91 ASP A C 1
ATOM 742 O O . ASP A 1 91 ? 8.297 13.407 -8.198 1.00 69.12 91 ASP A O 1
ATOM 746 N N . ASN A 1 92 ? 6.345 12.514 -8.801 1.00 61.47 92 ASN A N 1
ATOM 747 C CA . ASN A 1 92 ? 6.480 12.867 -10.219 1.00 61.47 92 ASN A CA 1
ATOM 748 C C . ASN A 1 92 ? 5.144 13.154 -10.947 1.00 61.47 92 ASN A C 1
ATOM 750 O O . ASN A 1 92 ? 4.816 12.504 -11.942 1.00 61.47 92 ASN A O 1
ATOM 754 N N . ALA A 1 93 ? 4.361 14.147 -10.508 1.00 49.75 93 ALA A N 1
ATOM 755 C CA . ALA A 1 93 ? 3.052 14.466 -11.108 1.00 49.75 93 ALA A CA 1
ATOM 756 C C . ALA A 1 93 ? 3.106 14.904 -12.577 1.00 49.75 93 ALA A C 1
ATOM 758 O O . ALA A 1 93 ? 2.109 14.735 -13.279 1.00 49.75 93 ALA A O 1
ATOM 759 N N . ALA A 1 94 ? 4.246 15.384 -13.096 1.00 52.09 94 ALA A N 1
ATOM 760 C CA . ALA A 1 94 ? 4.397 15.624 -14.538 1.00 52.09 94 ALA A CA 1
ATOM 761 C C . ALA A 1 94 ? 4.132 14.340 -15.344 1.00 52.09 94 ALA A C 1
ATOM 763 O O . ALA A 1 94 ? 3.602 14.378 -16.455 1.00 52.09 94 ALA A O 1
ATOM 764 N N . ASN A 1 95 ? 4.423 13.192 -14.730 1.00 52.38 95 ASN A N 1
ATOM 765 C CA . ASN A 1 95 ? 4.142 11.876 -15.257 1.00 52.38 95 ASN A CA 1
ATOM 766 C C . ASN A 1 95 ? 2.784 11.285 -14.828 1.00 52.38 95 ASN A C 1
ATOM 768 O O . ASN A 1 95 ? 2.533 10.109 -15.045 1.00 52.38 95 ASN A O 1
ATOM 772 N N . PHE A 1 96 ? 1.885 12.056 -14.225 1.00 54.06 96 PHE A N 1
ATOM 773 C CA . PHE A 1 96 ? 0.626 11.525 -13.689 1.00 54.06 96 PHE A CA 1
ATOM 774 C C . PHE A 1 96 ? -0.603 12.340 -14.099 1.00 54.06 96 PHE A C 1
ATOM 776 O O . PHE A 1 96 ? -1.671 11.784 -14.332 1.00 54.06 96 PHE A O 1
ATOM 783 N N . VAL A 1 97 ? -0.443 13.639 -14.365 1.00 50.44 97 VAL A N 1
ATOM 784 C CA . VAL A 1 97 ? -1.500 14.471 -14.976 1.00 50.44 97 VAL A CA 1
ATOM 785 C C . VAL A 1 97 ? -2.012 13.866 -16.299 1.00 50.44 97 VAL A C 1
ATOM 787 O O . VAL A 1 97 ? -3.184 13.990 -16.646 1.00 50.44 97 VAL A O 1
ATOM 790 N N . ASN A 1 98 ? -1.161 13.133 -17.024 1.00 45.94 98 ASN A N 1
ATOM 791 C CA . ASN A 1 98 ? -1.549 12.440 -18.253 1.00 45.94 98 ASN A CA 1
ATOM 792 C C . ASN A 1 98 ? -2.240 11.075 -18.034 1.00 45.94 98 ASN A C 1
ATOM 794 O O . ASN A 1 98 ? -2.975 10.661 -18.928 1.00 45.94 98 ASN A O 1
ATOM 798 N N . SER A 1 99 ? -2.033 10.373 -16.907 1.00 42.94 99 SER A N 1
ATOM 799 C CA . SER A 1 99 ? -2.656 9.057 -16.648 1.00 42.94 99 SER A CA 1
ATOM 800 C C . SER A 1 99 ? -4.136 9.188 -16.289 1.00 42.94 99 SER A C 1
ATOM 802 O O . SER A 1 99 ? -4.954 8.389 -16.739 1.00 42.94 99 SER A O 1
ATOM 804 N N . PHE A 1 100 ? -4.504 10.241 -15.559 1.00 49.59 100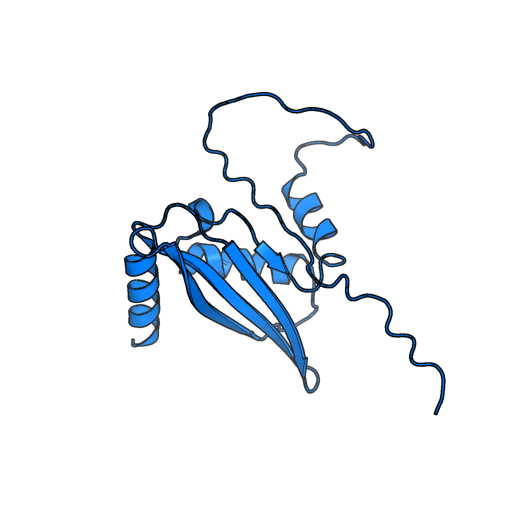 PHE A N 1
ATOM 805 C CA . PHE A 1 100 ? -5.896 10.484 -15.172 1.00 49.59 100 PHE A CA 1
ATOM 806 C C . PHE A 1 100 ? -6.728 11.085 -16.303 1.00 49.59 100 PHE A C 1
ATOM 808 O O . PHE A 1 100 ? -7.896 10.739 -16.425 1.00 49.59 100 PHE A O 1
ATOM 815 N N . ARG A 1 101 ? -6.129 11.848 -17.233 1.00 47.00 101 ARG A N 1
ATOM 816 C CA . ARG A 1 101 ? -6.833 12.287 -18.456 1.00 47.00 101 ARG A CA 1
ATOM 817 C C . ARG A 1 101 ? -7.347 11.110 -19.298 1.00 47.00 101 ARG A C 1
ATOM 819 O O . ARG A 1 101 ? -8.342 11.254 -19.996 1.00 47.00 101 ARG A O 1
ATOM 826 N N . VAL A 1 102 ? -6.684 9.953 -19.239 1.00 46.28 102 VAL A N 1
ATOM 827 C CA . VAL A 1 102 ? -7.131 8.727 -19.923 1.00 46.28 102 VAL A CA 1
ATOM 828 C C . VAL A 1 102 ? -8.275 8.043 -19.163 1.00 46.28 102 VAL A C 1
ATOM 830 O O . VAL A 1 102 ? -9.149 7.461 -19.796 1.00 46.28 102 VAL A O 1
ATOM 833 N N . TYR A 1 103 ? -8.312 8.160 -17.833 1.00 44.56 103 TYR A N 1
ATOM 834 C CA . TYR A 1 103 ? -9.368 7.589 -16.987 1.00 44.56 103 TYR A CA 1
ATOM 835 C C . TYR A 1 103 ? -10.634 8.459 -16.903 1.00 44.56 103 TYR A C 1
ATOM 837 O O . TYR A 1 103 ? -11.715 7.932 -16.674 1.00 44.56 103 TYR A O 1
ATOM 845 N N . SER A 1 104 ? -10.516 9.773 -17.119 1.00 48.53 104 SER A N 1
ATOM 846 C CA . SER A 1 104 ? -11.635 10.730 -17.101 1.00 48.53 104 SER A CA 1
ATOM 847 C C . SER A 1 104 ? -12.356 10.884 -18.445 1.00 48.53 104 SER A C 1
ATOM 849 O O . SER A 1 104 ? -13.243 11.724 -18.564 1.00 48.53 104 SER A O 1
ATOM 851 N N . ASN A 1 105 ? -11.972 10.133 -19.479 1.00 37.44 105 ASN A N 1
ATOM 852 C CA . ASN A 1 105 ? -12.459 10.374 -20.834 1.00 37.44 105 ASN A CA 1
ATOM 853 C C . ASN A 1 105 ? -13.731 9.569 -21.151 1.00 37.44 105 ASN A C 1
ATOM 855 O O . ASN A 1 105 ? -13.715 8.681 -22.001 1.00 37.44 105 ASN A O 1
ATOM 859 N N . ASP A 1 106 ? -14.843 9.949 -20.522 1.00 46.09 106 ASP A N 1
ATOM 860 C CA . ASP A 1 106 ? -16.145 9.889 -21.186 1.00 46.09 106 ASP A CA 1
ATOM 861 C C . ASP A 1 106 ? -16.397 11.248 -21.860 1.00 46.09 106 ASP A C 1
ATOM 863 O O . ASP A 1 106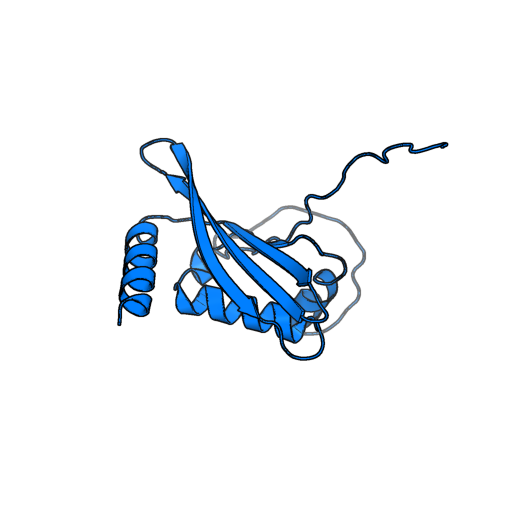 ? -16.762 12.236 -21.235 1.00 46.09 106 ASP A O 1
ATOM 867 N N . ASN A 1 107 ? -16.161 11.270 -23.174 1.00 45.62 107 ASN A N 1
ATOM 868 C CA . ASN A 1 107 ? -16.657 12.240 -24.157 1.00 45.62 107 ASN A CA 1
ATOM 869 C C . ASN A 1 107 ? -16.409 13.740 -23.894 1.00 45.62 107 ASN A C 1
ATOM 871 O O . ASN A 1 107 ? -17.309 14.492 -23.543 1.00 45.62 107 ASN A O 1
ATOM 875 N N . GLY A 1 108 ? -15.197 14.173 -24.248 1.00 44.69 108 GLY A N 1
ATOM 876 C CA . GLY A 1 108 ? -14.908 15.370 -25.047 1.00 44.69 108 GLY A CA 1
ATOM 877 C C . GLY A 1 108 ? -15.699 16.659 -24.805 1.00 44.69 108 GLY A C 1
ATOM 878 O O . GLY A 1 108 ? -16.767 16.842 -25.371 1.00 44.69 108 GLY A O 1
ATOM 879 N N . SER A 1 109 ? -15.039 17.634 -24.182 1.00 38.12 109 SER A N 1
ATOM 880 C CA . SER A 1 109 ? -14.851 18.990 -24.726 1.00 38.12 109 SER A CA 1
ATOM 881 C C . SER A 1 109 ? -13.960 19.790 -23.779 1.00 38.12 109 SER A C 1
ATOM 883 O O . SER A 1 109 ? -14.104 19.678 -22.565 1.00 38.12 109 SER A O 1
ATOM 885 N N . ASP A 1 110 ? -13.046 20.579 -24.346 1.00 50.25 110 ASP A N 1
ATOM 886 C CA . ASP A 1 110 ? -12.231 21.567 -23.638 1.00 50.25 110 ASP A CA 1
ATOM 887 C C . ASP A 1 110 ? -13.067 22.403 -22.660 1.00 50.25 110 ASP A C 1
ATOM 889 O O . ASP A 1 110 ? -13.985 23.109 -23.078 1.00 50.25 110 ASP A O 1
ATOM 893 N N . VAL A 1 111 ? -12.694 22.396 -21.379 1.00 37.03 111 VAL A N 1
ATOM 894 C CA . VAL A 1 111 ? -13.087 23.452 -20.441 1.00 37.03 111 VAL A CA 1
ATOM 895 C C . VAL A 1 111 ? -11.872 23.841 -19.601 1.00 37.03 111 VAL A C 1
ATOM 897 O O . VAL A 1 111 ? -11.591 23.282 -18.546 1.00 37.03 111 VAL A O 1
ATOM 900 N N . ASN A 1 112 ? -11.113 24.809 -20.119 1.00 46.84 112 ASN A N 1
ATOM 901 C CA . ASN A 1 112 ? -10.404 25.755 -19.269 1.00 46.84 112 ASN A CA 1
ATOM 902 C C . ASN A 1 112 ? -11.455 26.729 -18.737 1.00 46.84 112 ASN A C 1
ATOM 904 O O . ASN A 1 112 ? -11.730 27.722 -19.400 1.00 46.84 112 ASN A O 1
ATOM 908 N N . GLU A 1 113 ? -12.040 26.460 -17.576 1.00 34.28 113 GLU A N 1
ATOM 909 C CA . GLU A 1 113 ? -12.500 27.529 -16.695 1.00 34.28 113 GLU A CA 1
ATOM 910 C C . GLU A 1 113 ? -12.758 26.996 -15.290 1.00 34.28 113 GLU A C 1
ATOM 912 O O . GLU A 1 113 ? -13.186 25.866 -15.071 1.00 34.28 113 GLU A O 1
ATOM 917 N N . CYS A 1 114 ? -12.411 27.846 -14.336 1.00 50.38 114 CYS A N 1
ATOM 918 C CA . CYS A 1 114 ? -12.739 27.740 -12.932 1.00 50.38 114 CYS A CA 1
ATOM 919 C C . CYS A 1 114 ? -14.255 27.579 -12.707 1.00 50.38 114 CYS A C 1
ATOM 921 O O . CYS A 1 114 ? -15.041 28.075 -13.506 1.00 50.38 114 CYS A O 1
ATOM 923 N N . ILE A 1 115 ? -14.626 26.997 -11.556 1.00 38.84 115 ILE A N 1
ATOM 924 C CA . ILE A 1 115 ? -15.685 27.451 -10.623 1.00 38.84 115 ILE A CA 1
ATOM 925 C C . ILE A 1 115 ? -16.523 26.309 -10.007 1.00 38.84 115 ILE A C 1
ATOM 927 O O . ILE A 1 115 ? -16.982 25.384 -10.662 1.00 38.84 115 ILE A O 1
ATOM 931 N N . ASP A 1 116 ? -16.721 26.533 -8.706 1.00 32.03 116 ASP A N 1
ATOM 932 C CA . ASP A 1 116 ? -17.776 26.171 -7.758 1.00 32.03 116 ASP A CA 1
ATOM 933 C C . ASP A 1 116 ? -18.012 24.753 -7.241 1.00 32.03 116 ASP A C 1
ATOM 935 O O . ASP A 1 116 ? -18.496 23.839 -7.901 1.00 32.03 116 ASP A O 1
ATOM 939 N N . THR A 1 117 ? -17.859 24.714 -5.916 1.00 47.81 117 THR A N 1
ATOM 940 C CA . THR A 1 117 ? -18.716 24.044 -4.945 1.00 47.81 117 THR A CA 1
ATOM 941 C C . THR A 1 117 ? -20.183 23.956 -5.371 1.00 47.81 117 THR A C 1
ATOM 943 O O . THR A 1 117 ? -20.832 24.993 -5.482 1.00 47.81 117 THR A O 1
ATOM 946 N N . ASN A 1 118 ? -20.724 22.735 -5.513 1.00 33.31 118 ASN A N 1
ATOM 947 C CA . ASN A 1 118 ? -21.959 22.267 -4.852 1.00 33.31 118 ASN A CA 1
ATOM 948 C C . ASN A 1 118 ? -22.476 20.907 -5.389 1.00 33.31 118 ASN A C 1
ATOM 950 O O . ASN A 1 118 ? -22.693 20.774 -6.588 1.00 33.31 118 ASN A O 1
ATOM 954 N N . ILE A 1 119 ? -22.838 20.014 -4.440 1.00 35.88 119 ILE A N 1
ATOM 955 C CA . ILE A 1 119 ? -23.824 18.895 -4.522 1.00 35.88 119 ILE A CA 1
ATOM 956 C C . ILE A 1 119 ? -23.258 17.579 -5.132 1.00 35.88 119 ILE A C 1
ATOM 958 O O . ILE A 1 119 ? -22.578 17.627 -6.141 1.00 35.88 119 ILE A O 1
ATOM 962 N N . THR A 1 120 ? -23.406 16.360 -4.578 1.00 28.39 120 THR A N 1
ATOM 963 C CA . THR A 1 120 ? -24.487 15.705 -3.798 1.00 28.39 120 THR A CA 1
ATOM 964 C C . THR A 1 120 ? -23.932 14.544 -2.946 1.00 28.39 120 THR A C 1
ATOM 966 O O . THR A 1 120 ? -22.876 14.007 -3.256 1.00 28.39 120 THR A O 1
ATOM 969 N N . GLU A 1 121 ? -24.671 14.111 -1.916 1.00 42.81 121 GLU A N 1
ATOM 970 C CA . GLU A 1 121 ? -24.397 12.913 -1.102 1.00 42.81 121 GLU A CA 1
ATOM 971 C C . GLU A 1 121 ? -24.509 11.594 -1.898 1.00 42.81 121 GLU A C 1
ATOM 973 O O . GLU A 1 121 ? -25.483 10.854 -1.787 1.00 42.81 121 GLU A O 1
ATOM 978 N N . GLU A 1 122 ? -23.467 11.249 -2.638 1.00 34.09 122 GLU A N 1
ATOM 979 C CA . GLU A 1 122 ? -23.036 9.863 -2.822 1.00 34.09 122 GLU A CA 1
ATOM 980 C C . GLU A 1 122 ? -21.576 9.822 -2.348 1.00 34.09 122 GLU A C 1
ATOM 982 O O . GLU A 1 122 ? -20.829 10.764 -2.598 1.00 34.09 122 GLU A O 1
ATOM 987 N N . ASN A 1 123 ? -21.168 8.810 -1.567 1.00 36.31 123 ASN A N 1
ATOM 988 C CA . ASN A 1 123 ? -19.783 8.698 -1.071 1.00 36.31 123 ASN A CA 1
ATOM 989 C C . ASN A 1 123 ? -18.838 8.328 -2.230 1.00 36.31 123 ASN A C 1
ATOM 991 O O . ASN A 1 123 ? -18.259 7.243 -2.251 1.00 36.31 123 ASN A O 1
ATOM 995 N N . GLU A 1 124 ? -18.710 9.212 -3.210 1.00 32.84 124 GLU A N 1
ATOM 996 C CA . GLU A 1 124 ? -17.697 9.146 -4.241 1.00 32.84 124 GLU A CA 1
ATOM 997 C C . GLU A 1 124 ? -16.375 9.548 -3.586 1.00 32.84 124 GLU A C 1
ATOM 999 O O . GLU A 1 124 ? -16.156 10.694 -3.191 1.00 32.84 124 GLU A O 1
ATOM 1004 N N . VAL A 1 125 ? -15.511 8.558 -3.363 1.00 40.31 125 VAL A N 1
ATOM 1005 C CA . VAL A 1 125 ? -14.152 8.813 -2.893 1.00 40.31 125 VAL A CA 1
ATOM 1006 C C . VAL A 1 125 ? -13.373 9.349 -4.086 1.00 40.31 125 VAL A C 1
ATOM 1008 O O . VAL A 1 125 ? -12.904 8.583 -4.927 1.00 40.31 125 VAL A O 1
ATOM 1011 N N . SER A 1 126 ? -13.264 10.671 -4.182 1.00 43.72 126 SER A N 1
ATOM 1012 C CA . SER A 1 126 ? -12.365 11.307 -5.135 1.00 43.72 126 SER A CA 1
ATOM 1013 C C . SER A 1 126 ? -10.921 10.992 -4.739 1.00 43.72 126 SER A C 1
ATOM 1015 O O . SER A 1 126 ? -10.510 11.218 -3.602 1.00 43.72 126 SER A O 1
ATOM 1017 N N . ILE A 1 127 ? -10.154 10.411 -5.665 1.00 56.31 127 ILE A N 1
ATOM 1018 C CA . ILE A 1 127 ? -8.718 10.187 -5.482 1.00 56.31 127 ILE A CA 1
ATOM 1019 C C . ILE A 1 127 ? -8.010 11.453 -5.943 1.00 56.31 127 ILE A C 1
ATOM 1021 O O . ILE A 1 127 ? -7.875 11.699 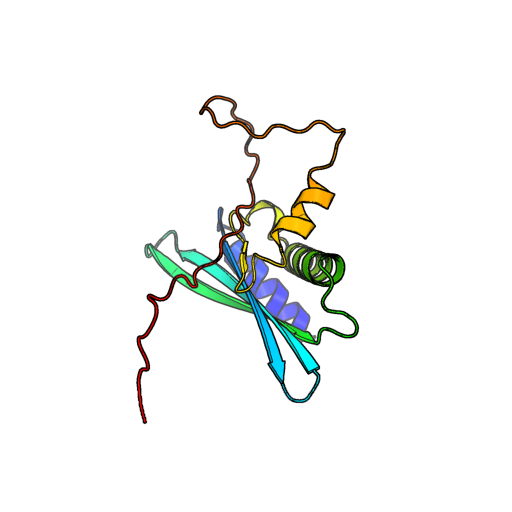-7.141 1.00 56.31 127 ILE A O 1
ATOM 1025 N N . GLU A 1 128 ? -7.553 12.261 -4.996 1.00 53.28 128 GLU A N 1
ATOM 1026 C CA . GLU A 1 128 ? -6.670 13.380 -5.306 1.00 53.28 128 GLU A CA 1
ATOM 1027 C C . GLU A 1 128 ? -5.234 12.853 -5.497 1.00 53.28 128 GLU A C 1
ATOM 1029 O O . GLU A 1 128 ? -4.814 11.926 -4.802 1.00 53.28 128 GLU A O 1
ATOM 1034 N N . ILE A 1 129 ? -4.474 13.402 -6.452 1.00 56.72 129 ILE A N 1
ATOM 1035 C CA . ILE A 1 129 ? -3.030 13.155 -6.581 1.00 56.72 129 ILE A CA 1
ATOM 1036 C C . ILE A 1 129 ? -2.291 14.480 -6.564 1.00 56.72 129 ILE A C 1
ATOM 1038 O O . ILE A 1 129 ? -2.524 15.340 -7.411 1.00 56.72 129 ILE A O 1
ATOM 1042 N N . THR A 1 130 ? -1.359 14.617 -5.626 1.00 48.06 130 THR A N 1
ATOM 1043 C CA . THR A 1 130 ? -0.542 15.819 -5.456 1.00 48.06 130 THR A CA 1
ATOM 1044 C C . THR A 1 130 ? 0.948 15.489 -5.442 1.00 48.06 130 THR A C 1
ATOM 1046 O O . THR A 1 130 ? 1.364 14.387 -5.075 1.00 48.06 130 THR A O 1
ATOM 1049 N N . ASN A 1 131 ? 1.752 16.468 -5.866 1.00 51.75 131 ASN A N 1
ATOM 1050 C CA . ASN A 1 131 ? 3.204 16.494 -5.697 1.00 51.75 131 ASN A CA 1
ATOM 1051 C C . ASN A 1 131 ? 3.549 17.236 -4.407 1.00 51.75 131 ASN A C 1
ATOM 1053 O O . ASN A 1 131 ? 2.934 18.256 -4.113 1.00 51.75 131 ASN A O 1
ATOM 1057 N N . THR A 1 132 ? 4.569 16.794 -3.671 1.00 45.00 132 THR A N 1
ATOM 1058 C CA . THR A 1 132 ? 5.020 17.487 -2.444 1.00 45.00 132 THR A CA 1
ATOM 1059 C C . THR A 1 132 ? 6.496 17.904 -2.492 1.00 45.00 132 THR A C 1
ATOM 1061 O O . THR A 1 132 ? 7.166 17.949 -1.467 1.00 45.00 132 THR A O 1
ATOM 1064 N N . LEU A 1 133 ? 7.024 18.236 -3.674 1.00 41.53 133 LEU A N 1
ATOM 1065 C CA . LEU A 1 133 ? 8.385 18.766 -3.830 1.00 41.53 133 LEU A CA 1
ATOM 1066 C C . LEU A 1 133 ? 8.378 20.186 -4.414 1.00 41.53 133 LEU A C 1
ATOM 1068 O O . LEU A 1 133 ? 8.997 20.431 -5.442 1.00 41.53 133 LEU A O 1
ATOM 1072 N N . ASP A 1 134 ? 7.730 21.127 -3.727 1.00 40.47 134 ASP A N 1
ATOM 1073 C CA . ASP A 1 134 ? 8.080 22.549 -3.843 1.00 40.47 134 ASP A CA 1
ATOM 1074 C C . ASP A 1 134 ? 9.104 22.867 -2.745 1.00 40.47 134 ASP A C 1
ATOM 1076 O O . ASP A 1 134 ? 8.805 23.469 -1.714 1.00 40.47 134 ASP A O 1
ATOM 1080 N N . GLY A 1 135 ? 10.329 22.370 -2.930 1.00 36.84 135 GLY A N 1
ATOM 1081 C CA . GLY A 1 135 ? 11.479 22.898 -2.205 1.00 36.84 135 GLY A CA 1
ATOM 1082 C C . GLY A 1 135 ? 11.833 24.258 -2.798 1.00 36.84 135 GLY A C 1
ATOM 1083 O O . GLY A 1 135 ? 11.970 24.366 -4.017 1.00 36.84 135 GLY A O 1
ATOM 1084 N N . GLU A 1 136 ? 11.966 25.288 -1.958 1.00 40.41 136 GLU A N 1
ATOM 1085 C CA . GLU A 1 136 ? 12.500 26.585 -2.385 1.00 40.41 136 GLU A CA 1
ATOM 1086 C C . GLU A 1 136 ? 13.786 26.393 -3.209 1.00 40.41 136 GLU A C 1
ATOM 1088 O O . GLU A 1 136 ? 14.585 25.506 -2.885 1.00 40.41 136 GLU A O 1
ATOM 1093 N N . PRO A 1 137 ? 14.025 27.207 -4.255 1.00 35.28 137 PRO A N 1
ATOM 1094 C CA . PRO A 1 137 ? 15.265 27.128 -5.005 1.00 35.28 137 PRO A CA 1
ATOM 1095 C C . PRO A 1 137 ? 16.434 27.390 -4.054 1.00 35.28 137 PRO A C 1
ATOM 1097 O O . PRO A 1 137 ? 16.675 28.518 -3.621 1.00 35.28 137 PRO A O 1
ATOM 1100 N N . SER A 1 138 ? 17.186 26.337 -3.734 1.00 37.28 138 SER A N 1
ATOM 1101 C CA . SER A 1 138 ? 18.499 26.485 -3.132 1.00 37.28 138 SER A CA 1
ATOM 1102 C C . SER A 1 138 ? 19.375 27.203 -4.153 1.00 37.28 138 SER A C 1
ATOM 1104 O O . SER A 1 138 ? 19.814 26.597 -5.133 1.00 37.28 138 SER A O 1
ATOM 1106 N N . ASN A 1 139 ? 19.608 28.496 -3.933 1.00 39.03 139 ASN A N 1
ATOM 1107 C CA . ASN A 1 139 ? 20.718 29.217 -4.539 1.00 39.03 139 ASN A CA 1
ATOM 1108 C C . ASN A 1 139 ? 22.004 28.476 -4.172 1.00 39.03 139 ASN A C 1
ATOM 1110 O O . ASN A 1 139 ? 22.537 28.642 -3.076 1.00 39.03 139 ASN A O 1
ATOM 1114 N N . VAL A 1 140 ? 22.490 27.646 -5.087 1.00 37.66 140 VAL A N 1
ATOM 1115 C CA . VAL A 1 140 ? 23.872 27.178 -5.072 1.00 37.66 140 VAL A CA 1
ATOM 1116 C C . VAL A 1 140 ? 24.582 27.913 -6.197 1.00 37.66 140 VAL A C 1
ATOM 1118 O O . VAL A 1 140 ? 24.845 27.369 -7.265 1.00 37.66 140 VAL A O 1
ATOM 1121 N N . ASP A 1 141 ? 24.846 29.190 -5.937 1.00 42.88 141 ASP A N 1
ATOM 1122 C CA . ASP A 1 141 ? 25.931 29.904 -6.588 1.00 42.88 141 ASP A CA 1
ATOM 1123 C C . ASP A 1 141 ? 27.252 29.497 -5.912 1.00 42.88 141 ASP A C 1
ATOM 1125 O O . ASP A 1 141 ? 27.418 29.655 -4.704 1.00 42.88 141 ASP A O 1
ATOM 1129 N N . ASN A 1 142 ? 28.193 29.045 -6.745 1.00 33.91 142 ASN A N 1
ATOM 1130 C CA . ASN A 1 142 ? 29.652 29.092 -6.577 1.00 33.91 142 ASN A CA 1
ATOM 1131 C C . ASN A 1 142 ? 30.314 28.287 -5.439 1.00 33.91 142 ASN A C 1
ATOM 1133 O O . ASN A 1 142 ? 30.505 28.802 -4.337 1.00 33.91 142 ASN A O 1
ATOM 1137 N N . LEU A 1 143 ? 30.843 27.101 -5.782 1.00 34.09 143 LEU A N 1
ATOM 1138 C CA . LEU A 1 143 ? 32.295 26.826 -5.915 1.00 34.09 143 LEU A CA 1
ATOM 1139 C C . LEU A 1 143 ? 32.559 25.408 -6.447 1.00 34.09 143 LEU A C 1
ATOM 1141 O O . LEU A 1 143 ? 31.965 24.451 -5.907 1.00 34.09 143 LEU A O 1
#

InterPro domains:
  IPR012337 Ribonuclease H-like superfamily [SSF53098] (9-101)

Radius of gyration: 18.02 Å; chains: 1; bounding box: 57×48×44 Å

Foldseek 3Di:
DVLVVVLVVLLVVCVPPQAKEKEWEWDDDPRWIKIWIKIWGQDPPPRDIDMDTQDIDIDDDDPALVSVVVVVVVSCVSNVCPNRYQEYEYQCCVRHVVNVVVVPDPDDDDDPDDDDDDDDPDSPRHYYYDHDPPDPPDPPDDD

Sequence (143 aa):
NLYNKMINEIISELDTIKYVCITADCWSIFHRSYIGFTIHWINPQTLERCSKGLACKRMVGRHTYDNIAESIDKVLNEFKIQNKTTLIVTDNAANFVNSFRVYSNDNGSDVNECIDTNITEENEVSIEITNTLDGEPSNVDNL

Organism: Schizaphis graminum (NCBI:txid13262)